Protein AF-A0A6I2GAB3-F1 (afdb_monomer_lite)

Radius of gyration: 18.5 Å; chains: 1; bounding box: 38×22×40 Å

Foldseek 3Di:
DPPDDPVPDD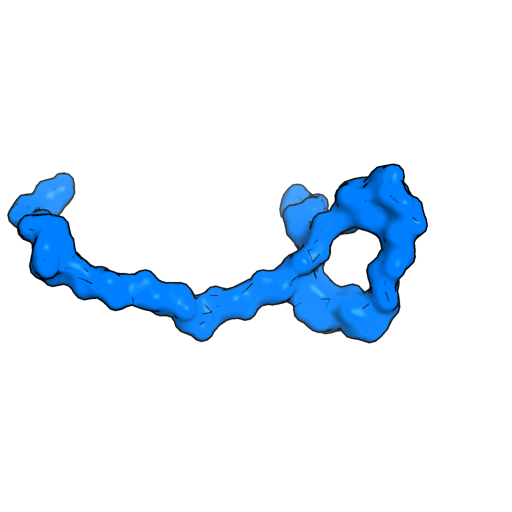DDDDPDDAAADEPVVCVVVVHDDDPVVVVRHHHPPPD

pLDDT: mean 88.22, std 7.76, range [53.56, 97.06]

Secondary structure (DSSP, 8-state):
-----GGGSPPPPP-----EE-HHHHHHTTPPPPHHHHTT-EETT--

Structure (mmCIF, N/CA/C/O backbone):
data_AF-A0A6I2GAB3-F1
#
_entry.id   AF-A0A6I2GAB3-F1
#
loop_
_atom_site.group_PDB
_atom_site.id
_atom_site.type_symbol
_atom_site.label_atom_id
_atom_site.label_alt_id
_atom_site.label_comp_id
_atom_site.label_asym_id
_atom_site.label_entity_id
_atom_site.label_seq_id
_atom_site.pdbx_PDB_ins_code
_atom_site.Cartn_x
_atom_site.Cartn_y
_atom_site.Cartn_z
_atom_site.occupancy
_atom_site.B_iso_or_equiv
_atom_site.auth_seq_id
_atom_site.auth_comp_id
_atom_site.auth_asym_id
_atom_site.auth_atom_id
_atom_site.pdbx_PDB_model_num
ATOM 1 N N . MET A 1 1 ? 28.049 3.992 -16.584 1.00 64.69 1 MET A N 1
ATOM 2 C CA . MET A 1 1 ? 26.871 3.447 -17.297 1.00 64.69 1 MET A CA 1
ATOM 3 C C . MET A 1 1 ? 27.378 2.655 -18.493 1.00 64.69 1 MET A C 1
ATOM 5 O O . MET A 1 1 ? 28.267 3.152 -19.168 1.00 64.69 1 MET A O 1
ATOM 9 N N . ASN A 1 2 ? 26.868 1.446 -18.739 1.00 81.19 2 ASN A N 1
ATOM 10 C CA . ASN A 1 2 ? 27.476 0.465 -19.659 1.00 81.19 2 ASN A CA 1
ATOM 11 C C . ASN A 1 2 ? 27.214 0.721 -21.161 1.00 81.19 2 ASN A C 1
ATOM 13 O O . ASN A 1 2 ? 27.414 -0.173 -21.972 1.00 81.19 2 ASN A O 1
ATOM 17 N N . GLY A 1 3 ? 26.753 1.915 -21.549 1.00 86.06 3 GLY A N 1
ATOM 18 C CA . GLY A 1 3 ? 26.513 2.265 -22.956 1.00 86.06 3 GLY A CA 1
ATOM 19 C C . GLY A 1 3 ? 25.291 1.602 -23.605 1.00 86.06 3 GLY A C 1
ATOM 20 O O . GLY A 1 3 ? 25.060 1.815 -24.790 1.00 86.06 3 GLY A O 1
ATOM 21 N N . THR A 1 4 ? 24.498 0.828 -22.858 1.00 86.31 4 THR A N 1
ATOM 22 C CA . THR A 1 4 ? 23.251 0.224 -23.351 1.00 86.31 4 THR A CA 1
ATOM 23 C C . THR A 1 4 ? 22.239 1.312 -23.733 1.00 86.31 4 THR A C 1
ATOM 25 O O . THR A 1 4 ? 21.929 2.159 -22.886 1.00 86.31 4 THR A O 1
ATOM 28 N N . PRO A 1 5 ? 21.704 1.310 -24.969 1.00 90.25 5 PRO A N 1
ATOM 29 C CA . PRO A 1 5 ? 20.619 2.202 -25.358 1.00 90.25 5 PRO A CA 1
ATOM 30 C C . PRO A 1 5 ? 19.394 2.004 -24.460 1.00 90.25 5 PRO A C 1
ATOM 32 O O . PRO A 1 5 ? 19.007 0.877 -24.168 1.00 90.25 5 PRO A O 1
ATOM 35 N N . ILE A 1 6 ? 18.745 3.097 -24.049 1.00 87.62 6 ILE A N 1
ATOM 36 C CA . ILE A 1 6 ? 17.562 3.041 -23.168 1.00 87.62 6 ILE A CA 1
ATOM 37 C C . ILE A 1 6 ? 16.433 2.197 -23.785 1.00 87.62 6 ILE A C 1
ATOM 39 O O . ILE A 1 6 ? 15.732 1.503 -23.056 1.00 87.62 6 ILE A O 1
ATOM 43 N N . GLY A 1 7 ? 16.288 2.214 -25.116 1.00 89.50 7 GLY A N 1
ATOM 44 C CA . GLY A 1 7 ? 15.278 1.427 -25.834 1.00 89.50 7 GLY A CA 1
ATOM 45 C C . GLY A 1 7 ? 15.466 -0.091 -25.746 1.00 89.50 7 GLY A C 1
ATOM 46 O O . GLY A 1 7 ? 14.498 -0.821 -25.932 1.00 89.50 7 GLY A O 1
ATOM 47 N N . ASP A 1 8 ? 16.672 -0.555 -25.408 1.00 91.88 8 ASP A N 1
ATOM 48 C CA . ASP A 1 8 ? 16.988 -1.979 -25.259 1.00 91.88 8 ASP A CA 1
ATOM 49 C C . ASP A 1 8 ? 16.832 -2.465 -23.806 1.00 91.88 8 ASP A C 1
ATOM 51 O O . ASP A 1 8 ? 16.991 -3.655 -23.529 1.00 91.88 8 ASP A O 1
ATOM 55 N N . ILE A 1 9 ? 16.527 -1.567 -22.858 1.00 90.19 9 ILE A N 1
ATOM 56 C CA . ILE A 1 9 ? 16.293 -1.919 -21.453 1.00 90.19 9 ILE A CA 1
ATOM 57 C C . ILE A 1 9 ? 14.851 -2.433 -21.311 1.00 90.19 9 ILE A C 1
ATOM 59 O O . ILE A 1 9 ? 13.909 -1.673 -21.547 1.00 90.19 9 ILE A O 1
ATOM 63 N N . PRO A 1 10 ? 14.636 -3.694 -20.889 1.00 89.44 10 PRO A N 1
ATOM 64 C CA . PRO A 1 10 ? 13.293 -4.220 -20.691 1.00 89.44 10 PRO A CA 1
ATOM 65 C C . PRO A 1 10 ? 12.528 -3.433 -19.625 1.00 89.44 10 PRO A C 1
ATOM 67 O O . PRO A 1 10 ? 13.050 -3.132 -18.550 1.00 89.44 10 PRO A O 1
ATOM 70 N N . VAL A 1 11 ? 11.252 -3.155 -19.892 1.00 91.25 11 VAL A N 1
ATOM 71 C CA . VAL A 1 11 ? 10.360 -2.582 -18.881 1.00 91.25 11 VAL A CA 1
ATOM 72 C C . VAL A 1 11 ? 10.079 -3.643 -17.820 1.00 91.25 11 VAL A C 1
ATOM 74 O O . VAL A 1 11 ? 9.476 -4.682 -18.097 1.00 91.25 11 VAL A O 1
ATOM 77 N N . HIS A 1 12 ? 10.503 -3.373 -16.588 1.00 89.44 12 HIS A N 1
ATOM 78 C CA . HIS A 1 12 ? 10.218 -4.226 -15.443 1.00 89.44 12 HIS A CA 1
ATOM 79 C C . HIS A 1 12 ? 9.029 -3.685 -14.656 1.00 89.44 12 HIS A C 1
ATOM 81 O O . HIS A 1 12 ? 9.070 -2.585 -14.111 1.00 89.44 12 HIS A O 1
ATOM 87 N N . PHE A 1 13 ? 7.978 -4.495 -14.560 1.00 89.81 13 PHE A N 1
ATOM 88 C CA . PHE A 1 13 ? 6.836 -4.213 -13.700 1.00 89.81 13 PHE A CA 1
ATOM 89 C C . PHE A 1 13 ? 7.089 -4.747 -12.290 1.00 89.81 13 PHE A C 1
ATOM 91 O O . PHE A 1 13 ? 7.606 -5.857 -12.113 1.00 89.81 13 PHE A O 1
ATOM 98 N N . ALA A 1 14 ? 6.696 -3.968 -11.283 1.00 90.19 14 ALA A N 1
ATOM 99 C CA . ALA A 1 14 ? 6.706 -4.423 -9.902 1.00 90.19 14 ALA A CA 1
ATOM 100 C C . ALA A 1 14 ? 5.761 -5.625 -9.749 1.00 90.19 14 ALA A C 1
ATOM 102 O O . ALA A 1 14 ? 4.601 -5.573 -10.149 1.00 90.19 14 ALA A O 1
ATOM 103 N N . LYS A 1 15 ? 6.269 -6.724 -9.181 1.00 87.88 15 LYS A N 1
ATOM 104 C CA . LYS A 1 15 ? 5.508 -7.979 -9.026 1.00 87.88 15 LYS A CA 1
ATOM 105 C C . LYS A 1 15 ? 4.820 -8.120 -7.672 1.00 87.88 15 LYS A C 1
ATOM 107 O O . LYS A 1 15 ? 3.967 -8.985 -7.513 1.00 87.88 15 LYS A O 1
ATOM 112 N N . 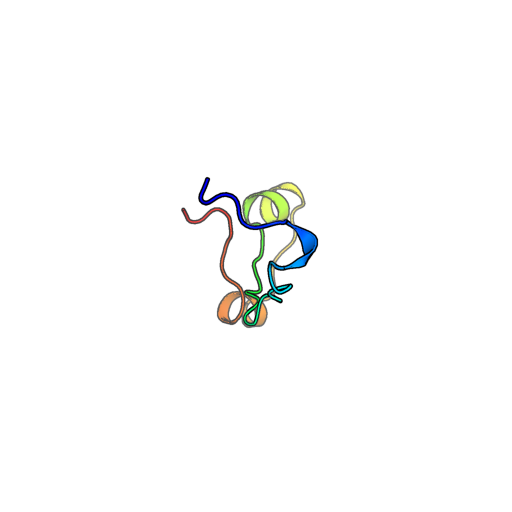LYS A 1 16 ? 5.233 -7.327 -6.686 1.00 87.44 16 LYS A N 1
ATOM 113 C CA . LYS A 1 16 ? 4.689 -7.346 -5.332 1.00 87.44 16 LYS A CA 1
ATOM 114 C C . LYS A 1 16 ? 4.375 -5.925 -4.919 1.00 87.44 16 LYS A C 1
ATOM 116 O O . LYS A 1 16 ? 5.227 -5.048 -5.030 1.00 87.44 16 LYS A O 1
ATOM 121 N N . LEU A 1 17 ? 3.150 -5.743 -4.457 1.00 87.00 17 LEU A N 1
ATOM 122 C CA . LEU A 1 17 ? 2.699 -4.536 -3.795 1.00 87.00 17 LEU A CA 1
ATOM 123 C C . LEU A 1 17 ? 2.514 -4.875 -2.322 1.00 87.00 17 LEU A C 1
ATOM 125 O O . LEU A 1 17 ? 2.158 -6.004 -1.982 1.00 87.00 17 LEU A O 1
ATOM 129 N N . ARG A 1 18 ? 2.784 -3.895 -1.471 1.00 88.19 18 ARG A N 1
ATOM 130 C CA . ARG A 1 18 ? 2.516 -3.961 -0.043 1.00 88.19 18 ARG A CA 1
ATOM 131 C C . ARG A 1 18 ? 1.446 -2.929 0.264 1.00 88.19 18 ARG A C 1
ATOM 133 O O . ARG A 1 18 ? 1.579 -1.777 -0.149 1.00 88.19 18 ARG A O 1
ATOM 140 N N . SER A 1 19 ? 0.419 -3.348 0.986 1.00 90.12 19 SER A N 1
ATOM 141 C CA . SER A 1 19 ? -0.585 -2.438 1.519 1.00 90.12 19 SER A CA 1
ATOM 142 C C . SER A 1 19 ? -0.062 -1.846 2.824 1.00 90.12 19 SER A C 1
ATOM 144 O O . SER A 1 19 ? 0.413 -2.570 3.697 1.00 90.12 19 SER A O 1
ATOM 146 N N . VAL A 1 20 ? -0.107 -0.523 2.932 1.00 92.31 20 VAL A N 1
ATOM 147 C CA . VAL A 1 20 ? 0.383 0.216 4.099 1.00 92.31 20 VAL A CA 1
ATOM 148 C C . VAL A 1 20 ? -0.657 1.230 4.546 1.00 92.31 20 VAL A C 1
ATOM 150 O O . VAL A 1 20 ? -1.461 1.692 3.732 1.00 92.31 20 VAL A O 1
ATOM 153 N N . TYR A 1 21 ? -0.615 1.612 5.817 1.00 91.31 21 TYR A N 1
ATOM 154 C CA . TYR A 1 21 ? -1.357 2.758 6.337 1.00 91.31 21 TYR A CA 1
ATOM 155 C C . TYR A 1 21 ? -0.405 3.766 6.985 1.00 91.31 21 TYR A C 1
ATOM 157 O O . TYR A 1 21 ? 0.747 3.457 7.272 1.00 91.31 21 TYR A O 1
ATOM 165 N N . ASN A 1 22 ? -0.873 4.999 7.176 1.00 92.69 22 ASN A N 1
ATOM 166 C CA . ASN A 1 22 ? -0.103 6.058 7.823 1.00 92.69 22 ASN A CA 1
ATOM 167 C C . ASN A 1 22 ? -0.749 6.394 9.172 1.00 92.69 22 ASN A C 1
ATOM 169 O O . ASN A 1 22 ? -1.777 7.078 9.215 1.00 92.69 22 ASN A O 1
ATOM 173 N N . SER A 1 23 ? -0.153 5.909 10.261 1.00 92.06 23 SER A N 1
ATOM 174 C CA . SER A 1 23 ? -0.662 6.135 11.618 1.00 92.06 23 SER A CA 1
ATOM 175 C C . SER A 1 23 ? -0.694 7.607 12.031 1.00 92.06 23 SER A C 1
ATOM 177 O O . SER A 1 23 ? -1.674 8.035 12.633 1.00 92.06 23 SER A O 1
ATOM 179 N N . ASP A 1 24 ? 0.309 8.413 11.666 1.00 93.56 24 ASP A N 1
ATOM 180 C CA . ASP A 1 24 ? 0.341 9.851 11.969 1.00 93.56 24 ASP A CA 1
ATOM 181 C C . ASP A 1 24 ? -0.862 10.573 11.352 1.00 93.56 24 ASP A C 1
ATOM 183 O O . ASP A 1 24 ? -1.567 11.332 12.017 1.00 93.56 24 ASP A O 1
ATOM 187 N N . THR A 1 25 ? -1.163 10.272 10.088 1.00 93.69 25 THR A N 1
ATOM 188 C CA . THR A 1 25 ? -2.314 10.854 9.392 1.00 93.69 25 THR A CA 1
ATOM 189 C C . THR A 1 25 ? -3.629 10.400 10.024 1.00 93.69 25 THR A C 1
ATOM 191 O O . THR A 1 25 ? -4.511 11.232 10.239 1.00 93.69 25 THR A O 1
ATOM 194 N N . ALA A 1 26 ? -3.757 9.114 10.365 1.00 92.94 26 ALA A N 1
ATOM 195 C CA . ALA A 1 26 ? -4.947 8.583 11.029 1.00 92.94 26 ALA A CA 1
ATOM 196 C C . ALA A 1 26 ? -5.186 9.259 12.391 1.00 92.94 26 ALA A C 1
ATOM 198 O O . ALA A 1 26 ? -6.285 9.750 12.650 1.00 92.94 26 ALA A O 1
ATOM 199 N N . ASN A 1 27 ? -4.135 9.400 13.204 1.00 93.31 27 ASN A N 1
ATOM 200 C CA . ASN A 1 27 ? -4.190 10.065 14.505 1.00 93.31 27 ASN A CA 1
ATOM 201 C C . ASN A 1 27 ? -4.572 11.548 14.376 1.00 93.31 27 ASN A C 1
ATOM 203 O O . ASN A 1 27 ? -5.455 12.025 15.087 1.00 93.31 27 ASN A O 1
ATOM 207 N N . ARG A 1 28 ? -3.958 12.284 13.438 1.00 95.94 28 ARG A N 1
ATOM 208 C CA . ARG A 1 28 ? -4.240 13.716 13.210 1.00 95.94 28 ARG A CA 1
ATOM 209 C C . ARG A 1 28 ? -5.665 13.980 12.737 1.00 95.94 28 ARG A C 1
ATOM 211 O O . ARG A 1 28 ? -6.216 15.038 13.032 1.00 95.94 28 ARG A O 1
ATOM 218 N N . LEU A 1 29 ? -6.236 13.044 11.983 1.00 97.06 29 LEU A N 1
ATOM 219 C CA . LEU A 1 29 ? -7.606 13.123 11.480 1.00 97.06 29 LEU A CA 1
ATOM 220 C C . LEU A 1 29 ? -8.629 12.473 12.422 1.00 97.06 29 LEU A C 1
ATOM 222 O O . LEU A 1 29 ? -9.819 12.505 12.117 1.00 97.06 29 LEU A O 1
ATOM 226 N N . ASN A 1 30 ? -8.187 11.913 13.553 1.00 95.50 30 ASN A N 1
ATOM 227 C CA . ASN A 1 30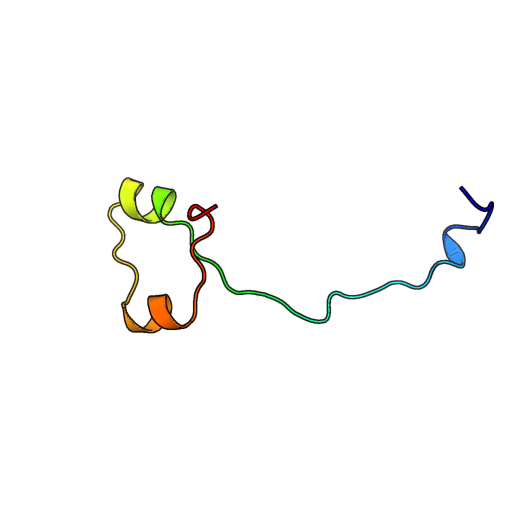 ? -9.015 11.158 14.492 1.00 95.50 30 ASN A CA 1
ATOM 228 C C . ASN A 1 30 ? -9.810 10.031 13.802 1.00 95.50 30 ASN A C 1
ATOM 230 O O . ASN A 1 30 ? -11.008 9.855 14.030 1.00 95.50 30 ASN A O 1
ATOM 234 N N . ILE A 1 31 ? -9.130 9.304 12.913 1.00 94.62 31 ILE A N 1
ATOM 235 C CA . ILE A 1 31 ? -9.652 8.139 12.202 1.00 94.62 31 ILE A CA 1
ATOM 236 C C . ILE A 1 31 ? -9.149 6.890 12.917 1.00 94.62 31 ILE A C 1
ATOM 238 O O . ILE A 1 31 ? -7.945 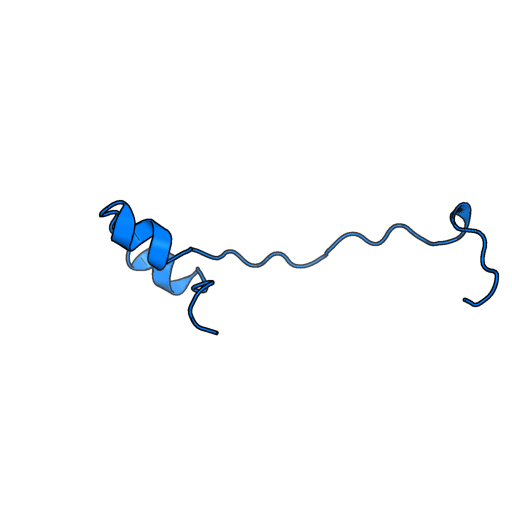6.649 12.985 1.00 94.62 31 ILE A O 1
ATOM 242 N N . GLU A 1 32 ? -10.075 6.069 13.400 1.00 92.00 32 GLU A N 1
ATOM 243 C CA . GLU A 1 32 ? -9.748 4.733 13.885 1.00 92.00 32 GLU A CA 1
ATOM 244 C C . GLU A 1 32 ? -9.610 3.779 12.700 1.00 92.00 32 GLU A C 1
ATOM 246 O O . 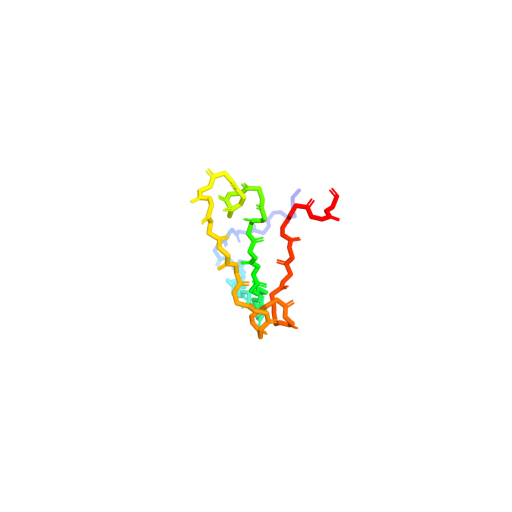GLU A 1 32 ? -10.523 3.637 11.883 1.00 92.00 32 GLU A O 1
ATOM 251 N N . ILE A 1 33 ? -8.452 3.127 12.599 1.00 88.56 33 ILE A N 1
ATOM 252 C CA . ILE A 1 33 ? -8.236 2.077 11.609 1.00 88.56 33 ILE A CA 1
ATOM 253 C C . ILE A 1 33 ? -8.833 0.772 12.155 1.00 88.56 33 ILE A C 1
ATOM 255 O O . ILE A 1 33 ? -8.478 0.368 13.267 1.00 88.56 33 ILE A O 1
ATOM 259 N N . PRO A 1 34 ? -9.719 0.101 11.398 1.00 91.75 34 PRO A N 1
ATOM 260 C CA . PRO A 1 34 ? -10.281 -1.187 11.783 1.00 91.75 34 PRO A CA 1
ATOM 261 C C . PRO A 1 34 ? -9.204 -2.218 12.148 1.00 91.75 34 PRO A C 1
ATOM 263 O O . PRO A 1 34 ? -8.187 -2.353 11.466 1.00 91.75 34 PRO A O 1
ATOM 266 N N . THR A 1 35 ? -9.408 -2.941 13.251 1.00 89.12 35 THR A N 1
ATOM 267 C CA . THR A 1 35 ? -8.395 -3.852 13.812 1.00 89.12 35 THR A CA 1
ATOM 268 C C . THR A 1 35 ? -8.104 -5.049 12.907 1.00 89.12 35 THR A C 1
ATOM 270 O O . THR A 1 35 ? -6.984 -5.547 12.895 1.00 89.12 35 THR A O 1
ATOM 273 N N . ASP A 1 36 ? -9.088 -5.486 12.125 1.00 91.50 36 ASP A N 1
ATOM 274 C CA . ASP A 1 36 ? -8.929 -6.476 11.059 1.00 91.50 36 ASP A CA 1
ATOM 275 C C . ASP A 1 36 ? -7.939 -5.986 9.994 1.00 91.50 36 ASP A C 1
ATOM 277 O O . ASP A 1 36 ? -6.996 -6.702 9.658 1.00 91.50 36 ASP A O 1
ATOM 281 N N . LEU A 1 37 ? -8.056 -4.728 9.560 1.00 88.44 37 LEU A N 1
ATOM 282 C CA . LEU A 1 37 ? -7.119 -4.130 8.606 1.00 88.44 37 LEU A CA 1
ATOM 283 C C . LEU A 1 37 ? -5.710 -3.968 9.187 1.00 88.44 37 LEU A C 1
ATOM 285 O O . LEU A 1 37 ? -4.734 -4.144 8.466 1.00 88.44 37 LEU A O 1
ATOM 289 N N . LEU A 1 38 ? -5.567 -3.702 10.488 1.00 86.00 38 LEU A N 1
ATOM 290 C CA . LEU A 1 38 ? -4.247 -3.615 11.132 1.00 86.00 38 LEU A CA 1
ATOM 291 C C . LEU A 1 38 ? -3.463 -4.939 11.106 1.00 86.00 38 LEU A C 1
ATOM 293 O O . LEU A 1 38 ? -2.248 -4.923 11.276 1.00 86.00 38 LEU A O 1
ATOM 297 N N . THR A 1 39 ? -4.124 -6.081 10.883 1.00 86.56 39 THR A N 1
ATOM 298 C CA . THR A 1 39 ? -3.432 -7.372 10.706 1.00 86.56 39 THR A CA 1
ATOM 299 C C . THR A 1 39 ? -2.923 -7.602 9.282 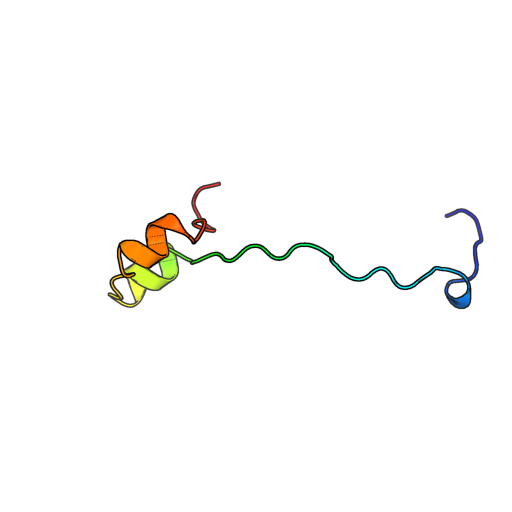1.00 86.56 39 THR A C 1
ATOM 301 O O . THR A 1 39 ? -2.055 -8.449 9.071 1.00 86.56 39 THR A O 1
ATOM 304 N N . GLU A 1 40 ? -3.435 -6.839 8.315 1.00 88.44 40 GLU A N 1
ATOM 305 C CA . GLU A 1 40 ? -3.124 -6.968 6.886 1.00 88.44 40 GLU A CA 1
ATOM 306 C C . GLU A 1 40 ? -2.264 -5.812 6.348 1.00 88.44 40 GLU A C 1
ATOM 308 O O . GLU A 1 40 ? -1.682 -5.924 5.266 1.00 88.44 40 GLU A O 1
ATOM 313 N N . LEU A 1 41 ? -2.193 -4.698 7.082 1.00 90.75 41 LEU A N 1
ATOM 314 C CA . LEU A 1 41 ? -1.503 -3.474 6.685 1.00 90.75 41 LEU A CA 1
ATOM 315 C C . LEU A 1 41 ? -0.251 -3.242 7.531 1.00 90.75 41 LEU A C 1
ATOM 317 O O . LEU A 1 41 ? -0.280 -3.350 8.754 1.00 90.75 41 LEU A O 1
ATOM 321 N N . GLU A 1 42 ? 0.837 -2.830 6.884 1.00 89.69 42 GLU A N 1
ATOM 322 C CA . GLU A 1 42 ? 2.033 -2.356 7.589 1.00 89.69 42 GLU A CA 1
ATOM 323 C C . GLU A 1 42 ? 1.929 -0.847 7.877 1.00 89.69 42 GLU A C 1
ATOM 325 O O . GLU A 1 42 ? 1.463 -0.077 7.030 1.00 89.69 42 GLU A O 1
ATOM 330 N N . ASP A 1 43 ? 2.366 -0.406 9.060 1.00 88.88 43 ASP A N 1
ATOM 331 C CA . ASP A 1 43 ? 2.435 1.024 9.381 1.00 88.88 43 ASP A CA 1
ATOM 332 C C . ASP A 1 43 ? 3.667 1.658 8.730 1.00 88.88 43 ASP A C 1
ATOM 334 O O . ASP A 1 43 ? 4.803 1.257 8.984 1.00 88.88 43 ASP A O 1
ATOM 338 N N . LEU A 1 44 ? 3.437 2.679 7.907 1.00 88.81 44 LEU A N 1
ATOM 339 C CA . LEU A 1 44 ? 4.482 3.413 7.205 1.00 88.81 44 LEU A CA 1
ATOM 340 C C . LEU A 1 44 ? 5.404 4.200 8.150 1.00 88.81 44 LEU A C 1
ATOM 342 O O . LEU A 1 44 ? 6.543 4.463 7.782 1.00 88.81 44 LEU A O 1
ATOM 346 N N . ASN A 1 45 ? 4.929 4.596 9.335 1.00 82.38 45 ASN A N 1
ATOM 347 C CA . ASN A 1 45 ? 5.720 5.406 10.272 1.00 82.38 45 ASN A CA 1
ATOM 348 C C . ASN A 1 45 ? 6.468 4.575 11.329 1.00 82.38 45 ASN A C 1
ATOM 350 O O . ASN A 1 45 ? 7.035 5.154 12.251 1.00 82.38 45 ASN A O 1
ATOM 354 N N . ALA A 1 46 ? 6.441 3.243 11.245 1.00 66.31 46 ALA A N 1
ATOM 355 C CA . ALA A 1 46 ? 7.082 2.366 12.227 1.00 66.31 46 ALA A CA 1
ATOM 356 C C . ALA A 1 46 ? 8.593 2.125 11.979 1.00 66.31 46 ALA A C 1
ATOM 358 O O . ALA A 1 46 ? 9.168 1.254 12.635 1.00 66.31 46 ALA A O 1
ATOM 359 N N . GLU A 1 47 ? 9.224 2.867 11.057 1.00 53.56 47 GLU A N 1
ATOM 360 C CA . GLU A 1 47 ? 10.675 2.829 10.768 1.00 53.56 47 GLU A CA 1
ATOM 361 C C . GLU A 1 47 ? 11.486 3.873 11.552 1.00 53.56 47 GLU A C 1
ATOM 363 O O . GLU A 1 47 ? 11.043 5.042 11.652 1.00 53.56 47 GLU A O 1
#

Sequence (47 aa):
MNGTPIGDIPVHFAKKLRSVYNSDTANRLNIEIPTDLLTELEDLNAE

Organism: NCBI:txid2664442